Protein AF-A0A317Z8U4-F1 (afdb_monomer_lite)

pLDDT: mean 89.95, std 13.69, range [41.66, 98.69]

Radius of gyration: 13.21 Å; chains: 1; bounding box: 32×24×33 Å

Foldseek 3Di:
DDDDPPCVVVVVVQLCCLVVVLVCCCVPVWPWDWDWDADPVDPDTDTGTPPPVGVVNVVSVVVSVVSNVVD

Secondary structure (DSSP, 8-state):
----STTHHHHHHHHHHHHHHHHHHHHHHSS---EEEE-TTSS-EEEE-S-TT-HHHHHHHHHHHHHHTT-

Sequence (71 aa):
ADYGEHGQDIVCAGASAVVFGSVNAIIGLTSERPDIDYSEDGGYFHVRAVDTNNEQAQLILQSLLISLQTI

Structure (mmCIF, N/CA/C/O backbone):
data_AF-A0A317Z8U4-F1
#
_entry.id   AF-A0A317Z8U4-F1
#
loop_
_atom_site.group_PDB
_atom_site.id
_atom_site.type_symbol
_atom_site.label_atom_id
_atom_site.label_alt_id
_atom_site.label_comp_id
_atom_site.label_asym_id
_atom_site.label_entity_id
_atom_site.label_seq_id
_atom_site.pdbx_PDB_ins_code
_atom_site.Cartn_x
_atom_site.Cartn_y
_atom_site.Cartn_z
_atom_site.occupancy
_atom_site.B_iso_or_equiv
_atom_site.auth_seq_id
_atom_site.auth_comp_id
_atom_site.auth_asym_id
_atom_site.auth_atom_id
_atom_site.pdbx_PDB_model_num
ATOM 1 N N . ALA A 1 1 ? 10.849 -10.330 -14.525 1.00 45.81 1 ALA A N 1
ATOM 2 C CA . ALA A 1 1 ? 10.708 -8.907 -14.876 1.00 45.81 1 ALA A CA 1
ATOM 3 C C . ALA A 1 1 ? 11.861 -8.528 -15.792 1.00 45.81 1 ALA A C 1
ATOM 5 O O . ALA A 1 1 ? 12.998 -8.470 -15.337 1.00 45.81 1 ALA A O 1
ATOM 6 N N . ASP A 1 2 ? 11.569 -8.426 -17.087 1.00 41.66 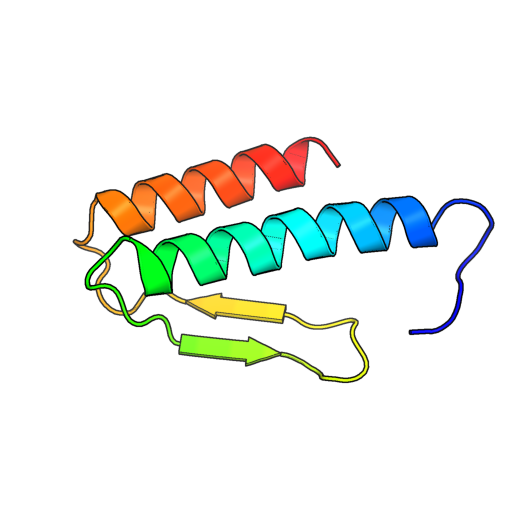2 ASP A N 1
ATOM 7 C CA . ASP A 1 2 ? 12.520 -7.998 -18.113 1.00 41.66 2 ASP A CA 1
ATOM 8 C C . ASP A 1 2 ? 12.946 -6.553 -17.843 1.00 41.66 2 ASP A C 1
ATOM 10 O O . ASP A 1 2 ? 12.098 -5.704 -17.555 1.00 41.66 2 ASP A O 1
ATOM 14 N N . TYR A 1 3 ? 14.252 -6.301 -17.915 1.00 47.97 3 TYR A N 1
ATOM 15 C CA . TYR A 1 3 ? 14.814 -4.961 -17.811 1.00 47.97 3 TYR A CA 1
ATOM 16 C C . TYR A 1 3 ? 14.351 -4.168 -19.032 1.00 47.97 3 TYR A C 1
ATOM 18 O O . TYR A 1 3 ? 14.696 -4.494 -20.170 1.00 47.97 3 TYR A O 1
ATOM 26 N N . GLY A 1 4 ? 13.504 -3.177 -18.794 1.00 58.19 4 GLY A N 1
ATOM 27 C CA . GLY A 1 4 ? 12.998 -2.298 -19.836 1.00 58.19 4 GLY A CA 1
ATOM 28 C C . GLY A 1 4 ? 14.036 -1.278 -20.311 1.00 58.19 4 GLY A C 1
ATOM 29 O O . GLY A 1 4 ? 15.190 -1.310 -19.885 1.00 58.19 4 GLY A O 1
ATOM 30 N N . GLU A 1 5 ? 13.640 -0.350 -21.192 1.00 57.59 5 GLU A N 1
ATOM 31 C CA . GLU A 1 5 ? 14.528 0.736 -21.642 1.00 57.59 5 GLU A CA 1
ATOM 32 C C . GLU A 1 5 ? 15.160 1.486 -20.455 1.00 57.59 5 GLU A C 1
ATOM 34 O O . GLU A 1 5 ? 14.611 1.540 -19.354 1.00 57.59 5 GLU A O 1
ATOM 39 N N . HIS A 1 6 ? 16.343 2.063 -20.674 1.00 56.66 6 HIS A N 1
ATOM 40 C CA . HIS A 1 6 ? 17.192 2.604 -19.614 1.00 56.66 6 HIS A CA 1
ATOM 41 C C . HIS A 1 6 ? 16.416 3.531 -18.650 1.00 56.66 6 HIS A C 1
ATOM 43 O O . HIS A 1 6 ? 15.958 4.602 -19.039 1.00 56.66 6 HIS A O 1
ATOM 49 N N . GLY A 1 7 ? 16.278 3.113 -17.385 1.00 64.25 7 GLY A N 1
ATOM 50 C CA . GLY A 1 7 ? 15.550 3.849 -16.339 1.00 64.25 7 GLY A CA 1
ATOM 51 C C . GLY A 1 7 ? 14.181 3.265 -15.969 1.00 64.25 7 GLY A C 1
ATOM 52 O O . GLY A 1 7 ? 13.669 3.574 -14.893 1.00 64.25 7 GLY A O 1
ATOM 53 N N . GLN A 1 8 ? 13.626 2.362 -16.782 1.00 74.00 8 GLN A N 1
ATOM 54 C CA . GLN A 1 8 ? 12.359 1.682 -16.498 1.00 74.00 8 GLN A CA 1
ATOM 55 C C . GLN A 1 8 ? 12.419 0.858 -15.204 1.00 74.00 8 GLN A C 1
ATOM 57 O O . GLN A 1 8 ? 11.455 0.847 -14.441 1.00 74.00 8 GLN A O 1
ATOM 62 N N . ASP A 1 9 ? 13.566 0.255 -14.886 1.00 79.75 9 ASP A N 1
ATOM 63 C CA . ASP A 1 9 ? 13.722 -0.546 -13.663 1.00 79.75 9 ASP A CA 1
ATOM 64 C C . ASP A 1 9 ? 13.597 0.293 -12.391 1.00 79.75 9 ASP A C 1
ATOM 66 O O . ASP A 1 9 ? 13.113 -0.195 -11.373 1.00 79.75 9 ASP A O 1
ATOM 70 N N . ILE A 1 10 ? 13.995 1.570 -12.448 1.00 81.50 10 ILE A N 1
ATOM 71 C CA . ILE A 1 10 ? 13.892 2.500 -11.317 1.00 81.50 10 ILE A CA 1
ATOM 72 C C . ILE A 1 10 ? 12.423 2.848 -11.068 1.00 81.50 10 ILE A C 1
ATOM 74 O O . ILE A 1 10 ? 11.969 2.820 -9.924 1.00 81.50 10 ILE A O 1
ATOM 78 N N . VAL A 1 11 ? 11.666 3.115 -12.135 1.00 87.56 11 VAL A N 1
ATOM 79 C CA . VAL A 1 11 ? 10.223 3.384 -12.055 1.00 87.56 11 VAL A CA 1
ATOM 80 C C . VAL A 1 11 ? 9.473 2.141 -11.568 1.00 87.56 11 VAL A C 1
ATOM 82 O O . VAL A 1 11 ? 8.670 2.232 -10.641 1.00 87.56 11 VAL A O 1
ATOM 85 N N . CYS A 1 12 ? 9.779 0.958 -12.116 1.00 87.94 12 CYS A N 1
ATOM 86 C CA . CYS A 1 12 ? 9.182 -0.305 -11.680 1.00 87.94 12 CYS A CA 1
ATOM 87 C C . CYS A 1 12 ? 9.502 -0.624 -10.215 1.00 87.94 12 CYS A C 1
ATOM 89 O O . CYS A 1 12 ? 8.610 -1.054 -9.479 1.00 87.94 12 CYS A O 1
ATOM 91 N N . ALA A 1 13 ? 10.739 -0.389 -9.768 1.00 89.50 13 ALA A N 1
ATOM 92 C CA . ALA A 1 13 ? 11.124 -0.560 -8.371 1.00 89.50 13 ALA A CA 1
ATOM 93 C C . ALA A 1 13 ? 10.370 0.414 -7.453 1.00 89.50 13 ALA A C 1
ATOM 95 O O . ALA A 1 13 ? 9.861 -0.007 -6.415 1.00 89.50 13 ALA A O 1
ATOM 96 N N . GLY A 1 14 ? 10.240 1.685 -7.851 1.00 92.75 14 GLY A N 1
ATOM 97 C CA . GLY A 1 14 ? 9.479 2.695 -7.112 1.00 92.75 14 GLY A CA 1
ATOM 98 C C . GLY A 1 14 ? 7.998 2.335 -6.980 1.00 92.75 14 GLY A C 1
ATOM 99 O O . GLY A 1 14 ? 7.471 2.285 -5.868 1.00 92.75 14 GLY A O 1
ATOM 100 N N . ALA A 1 15 ? 7.347 1.997 -8.097 1.00 92.94 15 ALA A N 1
ATOM 101 C CA . ALA A 1 15 ? 5.949 1.570 -8.113 1.00 92.94 15 ALA A CA 1
ATOM 102 C C . ALA A 1 15 ? 5.730 0.314 -7.257 1.00 92.94 15 ALA A C 1
ATOM 104 O O . ALA A 1 15 ? 4.806 0.273 -6.445 1.00 92.94 15 ALA A O 1
ATOM 105 N N . SER A 1 16 ? 6.618 -0.679 -7.368 1.00 92.69 16 SER A N 1
ATOM 106 C CA . SER A 1 16 ? 6.543 -1.907 -6.567 1.00 92.69 16 SER A CA 1
ATOM 107 C C . SER A 1 16 ? 6.694 -1.611 -5.075 1.00 92.69 16 SER A C 1
ATOM 109 O O . SER A 1 16 ? 5.886 -2.073 -4.271 1.00 92.69 16 SER A O 1
ATOM 111 N N . ALA A 1 17 ? 7.683 -0.801 -4.689 1.00 94.81 17 ALA A N 1
ATOM 112 C CA . ALA A 1 17 ? 7.905 -0.439 -3.292 1.00 94.81 17 ALA A CA 1
ATOM 113 C C . ALA A 1 17 ? 6.683 0.262 -2.678 1.00 94.81 17 ALA A C 1
ATOM 115 O O . ALA A 1 17 ? 6.286 -0.062 -1.559 1.00 94.81 17 ALA A O 1
ATOM 116 N N . VAL A 1 18 ? 6.053 1.175 -3.424 1.00 96.94 18 VAL A N 1
ATOM 117 C CA . VAL A 1 18 ? 4.855 1.901 -2.986 1.00 96.94 18 VAL A CA 1
ATOM 118 C C . VAL A 1 18 ? 3.642 0.974 -2.851 1.00 96.94 18 VAL A C 1
ATOM 120 O O . VAL A 1 18 ? 2.971 1.000 -1.815 1.00 96.94 18 VAL A O 1
ATOM 123 N N . VAL A 1 19 ? 3.384 0.120 -3.846 1.00 95.94 19 VAL A N 1
ATOM 124 C CA . VAL A 1 19 ? 2.238 -0.806 -3.842 1.00 95.94 19 VAL A CA 1
ATOM 125 C C . VAL A 1 19 ? 2.383 -1.858 -2.745 1.00 95.94 19 VAL A C 1
ATOM 127 O O . VAL A 1 19 ? 1.524 -1.950 -1.865 1.00 95.94 19 VAL A O 1
ATOM 130 N N . PHE A 1 20 ? 3.485 -2.612 -2.736 1.00 96.00 20 PHE A N 1
ATOM 131 C CA . PHE A 1 20 ? 3.698 -3.667 -1.742 1.00 96.00 20 PHE A CA 1
ATOM 132 C C . PHE A 1 20 ? 3.863 -3.097 -0.333 1.00 96.00 20 PHE A C 1
ATOM 134 O O . PHE A 1 20 ? 3.348 -3.676 0.621 1.00 96.00 20 PHE A O 1
ATOM 141 N N . GLY A 1 21 ? 4.524 -1.945 -0.187 1.00 97.62 21 GLY A N 1
ATOM 142 C CA . GLY A 1 21 ? 4.646 -1.257 1.097 1.00 97.62 21 GLY A CA 1
ATOM 143 C C . GLY A 1 21 ? 3.283 -0.897 1.687 1.00 97.62 21 GLY A C 1
ATOM 144 O O . GLY A 1 21 ? 3.012 -1.204 2.847 1.00 97.62 21 GLY A O 1
ATOM 145 N N . SER A 1 22 ? 2.398 -0.320 0.873 1.00 98.12 22 SER A N 1
ATOM 146 C CA . SER A 1 22 ? 1.043 0.055 1.294 1.00 98.12 22 SER A CA 1
ATOM 147 C C . SER A 1 22 ? 0.183 -1.159 1.646 1.00 98.12 22 SER A C 1
ATOM 149 O O . SER A 1 22 ? -0.475 -1.166 2.685 1.00 98.12 22 SER A O 1
ATOM 151 N N . VAL A 1 23 ? 0.215 -2.219 0.833 1.00 97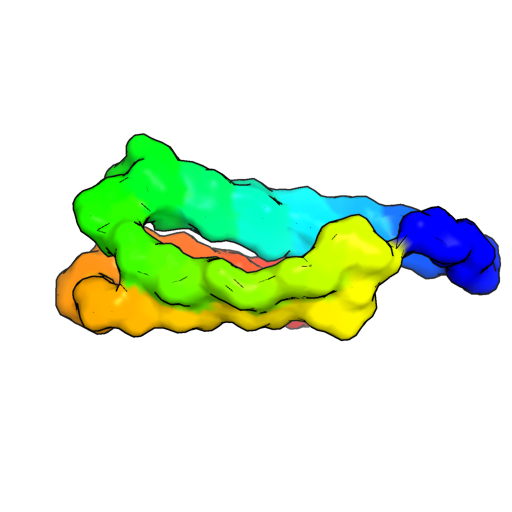.69 23 VAL A N 1
ATOM 152 C CA . VAL A 1 23 ? -0.551 -3.446 1.105 1.00 97.69 23 VAL A CA 1
ATOM 153 C C . VAL A 1 23 ? -0.051 -4.147 2.370 1.00 97.69 23 VAL A C 1
ATOM 155 O O . VAL A 1 23 ? -0.855 -4.525 3.223 1.00 97.69 23 VAL A O 1
ATOM 158 N N . ASN A 1 24 ? 1.266 -4.238 2.559 1.00 97.94 24 ASN A N 1
ATOM 159 C CA . ASN A 1 24 ? 1.847 -4.784 3.785 1.00 97.94 24 ASN A CA 1
ATOM 160 C C . ASN A 1 24 ? 1.481 -3.943 5.014 1.00 97.94 24 ASN A C 1
ATOM 162 O O . ASN A 1 24 ? 1.217 -4.502 6.078 1.00 97.94 24 ASN A O 1
ATOM 166 N N . ALA A 1 25 ? 1.420 -2.615 4.879 1.00 98.50 25 ALA A N 1
ATOM 167 C CA . ALA A 1 25 ? 0.976 -1.731 5.950 1.00 98.50 25 ALA A CA 1
ATOM 168 C C . ALA A 1 25 ? -0.499 -1.968 6.313 1.00 98.50 25 ALA A C 1
ATOM 170 O O . ALA A 1 25 ? -0.815 -2.044 7.496 1.00 98.50 25 ALA A O 1
ATOM 171 N N . ILE A 1 26 ? -1.391 -2.157 5.333 1.00 98.44 26 ILE A N 1
ATOM 172 C CA . ILE A 1 26 ? -2.799 -2.506 5.594 1.00 98.44 26 ILE A CA 1
ATOM 173 C C . ILE A 1 26 ? -2.882 -3.813 6.390 1.00 98.44 26 ILE A C 1
ATOM 175 O O . ILE A 1 26 ? -3.515 -3.846 7.446 1.00 98.44 26 ILE A O 1
ATOM 179 N N . ILE A 1 27 ? -2.200 -4.866 5.928 1.00 98.00 27 ILE A N 1
ATOM 180 C CA . ILE A 1 27 ? -2.225 -6.194 6.563 1.00 98.00 27 ILE A CA 1
ATOM 181 C C . ILE A 1 27 ? -1.610 -6.158 7.971 1.00 98.00 27 ILE A C 1
ATOM 183 O O . ILE A 1 27 ? -2.115 -6.811 8.886 1.00 98.00 27 ILE A O 1
ATOM 187 N N . GLY A 1 28 ? -0.510 -5.420 8.145 1.00 98.31 28 GLY A N 1
ATOM 188 C CA . GLY A 1 28 ? 0.275 -5.403 9.378 1.00 98.31 28 GLY A CA 1
ATOM 189 C C . GLY A 1 28 ? -0.202 -4.411 10.438 1.00 98.31 28 GLY A C 1
ATOM 190 O O . GLY A 1 28 ? 0.015 -4.652 11.623 1.00 98.31 28 GLY A O 1
ATOM 191 N N . LEU A 1 29 ? -0.833 -3.303 10.040 1.00 98.38 29 LEU A N 1
ATOM 192 C CA . LEU A 1 29 ? -1.203 -2.207 10.946 1.00 98.38 29 LEU A CA 1
ATOM 193 C C . LEU A 1 29 ? -2.710 -2.094 11.188 1.00 98.38 29 LEU A C 1
ATOM 195 O O . LEU A 1 29 ? -3.118 -1.308 12.041 1.00 98.38 29 LEU A O 1
ATOM 199 N N . THR A 1 30 ? -3.539 -2.847 10.462 1.00 98.19 30 THR A N 1
ATOM 200 C CA . THR A 1 30 ? -5.001 -2.744 10.556 1.00 98.19 30 THR A CA 1
ATOM 201 C C . THR A 1 30 ? -5.672 -4.120 10.649 1.00 98.19 30 THR A C 1
ATOM 203 O O . THR A 1 30 ? -5.065 -5.170 10.409 1.00 98.19 30 THR A O 1
ATOM 206 N N . SER A 1 31 ? -6.958 -4.131 11.005 1.00 97.75 31 SER A N 1
ATOM 207 C CA . SER A 1 31 ? -7.796 -5.336 10.957 1.00 97.75 31 SER A CA 1
ATOM 208 C C . SER A 1 31 ? -8.283 -5.697 9.550 1.00 97.75 31 SER A C 1
ATOM 210 O O . SER A 1 31 ? -8.838 -6.780 9.382 1.00 97.75 31 SER A O 1
ATOM 212 N N . GLU A 1 32 ? -8.076 -4.834 8.551 1.00 98.06 32 GLU A N 1
ATOM 213 C CA . GLU A 1 32 ? -8.501 -5.081 7.173 1.00 98.06 32 GLU A CA 1
ATOM 214 C C . GLU A 1 32 ? -7.737 -6.264 6.566 1.00 98.06 32 GLU A C 1
ATOM 216 O O . GLU A 1 32 ? -6.535 -6.456 6.791 1.00 98.06 32 GLU A O 1
ATOM 221 N N . ARG A 1 33 ? -8.457 -7.094 5.813 1.00 97.31 33 ARG A N 1
ATOM 222 C CA . ARG A 1 33 ? -7.919 -8.248 5.087 1.00 97.31 33 ARG A CA 1
ATOM 223 C C . ARG A 1 33 ? -8.357 -8.122 3.631 1.00 97.31 33 ARG A C 1
ATOM 225 O O . ARG A 1 33 ? -9.399 -8.668 3.276 1.00 97.31 33 ARG A O 1
ATOM 232 N N . PRO A 1 34 ? -7.590 -7.374 2.822 1.00 96.81 34 PRO A N 1
ATOM 233 C CA . PRO A 1 34 ? -8.005 -7.056 1.471 1.00 96.81 34 PRO A CA 1
ATOM 234 C C . PRO A 1 34 ? -7.893 -8.284 0.568 1.00 96.81 34 PRO A C 1
ATOM 236 O O . PRO A 1 34 ? -7.012 -9.128 0.749 1.00 96.81 34 PRO A O 1
ATOM 239 N N . ASP A 1 35 ? -8.751 -8.339 -0.446 1.00 97.50 35 ASP A N 1
ATOM 240 C CA . ASP A 1 35 ? -8.606 -9.285 -1.545 1.00 97.50 35 ASP A CA 1
ATOM 241 C C . ASP A 1 35 ? -7.447 -8.825 -2.430 1.00 97.50 35 ASP A C 1
ATOM 243 O O . ASP A 1 35 ? -7.426 -7.679 -2.892 1.00 97.50 35 ASP A O 1
ATOM 247 N N . ILE A 1 36 ? -6.488 -9.714 -2.672 1.00 96.00 36 ILE A N 1
ATOM 248 C CA . ILE A 1 36 ? -5.277 -9.424 -3.440 1.00 96.00 36 ILE A CA 1
ATOM 249 C C . ILE A 1 36 ? -5.170 -10.440 -4.577 1.00 96.00 36 ILE A C 1
ATOM 251 O O . ILE A 1 36 ? -5.226 -11.645 -4.339 1.00 96.00 36 ILE A O 1
ATOM 255 N N . ASP A 1 37 ? -4.996 -9.939 -5.797 1.00 95.62 37 ASP A N 1
ATOM 256 C CA . ASP A 1 37 ? -4.765 -10.728 -7.006 1.00 95.62 37 ASP A CA 1
ATOM 257 C C . ASP A 1 37 ? -3.654 -10.063 -7.826 1.00 95.62 37 ASP A C 1
ATOM 259 O O . ASP A 1 37 ? -3.716 -8.866 -8.117 1.00 95.62 37 ASP A O 1
ATOM 263 N N . TYR A 1 38 ? -2.595 -10.799 -8.145 1.00 92.44 38 TYR A N 1
ATOM 264 C CA . TYR A 1 38 ? -1.455 -10.270 -8.890 1.00 92.44 38 TYR A CA 1
ATOM 265 C C . TYR A 1 38 ? -0.720 -11.371 -9.651 1.00 92.44 38 TYR A C 1
ATOM 267 O O . TYR A 1 38 ? -0.766 -12.547 -9.299 1.00 9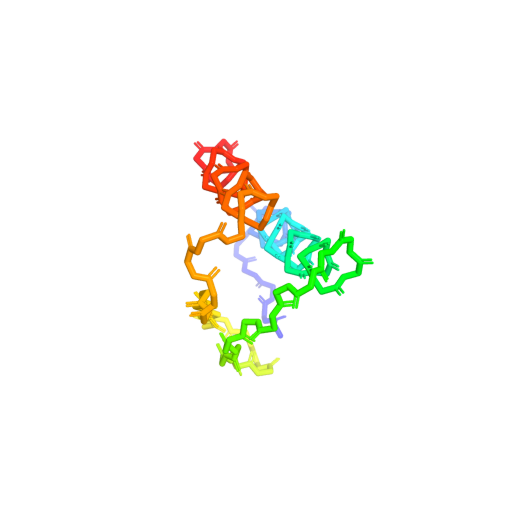2.44 38 TYR A O 1
ATOM 275 N N . SER A 1 39 ? -0.014 -10.960 -10.702 1.00 90.69 39 SER A N 1
ATOM 276 C CA . SER A 1 39 ? 0.839 -11.844 -11.496 1.00 90.69 39 SER A 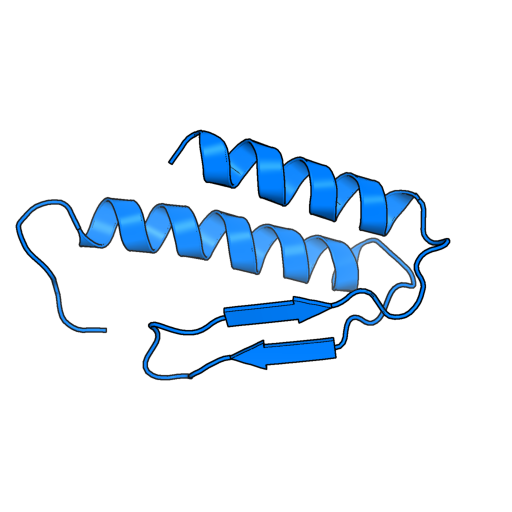CA 1
ATOM 277 C C . SER A 1 39 ? 2.244 -11.911 -10.895 1.00 90.69 39 SER A C 1
ATOM 279 O O . SER A 1 39 ? 2.862 -10.869 -10.664 1.00 90.69 39 SER A O 1
ATOM 281 N N . GLU A 1 40 ? 2.781 -13.118 -10.692 1.00 79.81 40 GLU A N 1
ATOM 282 C CA . GLU A 1 40 ? 4.170 -13.318 -10.241 1.00 79.81 40 GLU A CA 1
ATOM 283 C C . GLU A 1 40 ? 5.197 -12.831 -11.275 1.00 79.81 40 GLU A C 1
ATOM 285 O O . GLU A 1 40 ? 6.275 -12.358 -10.913 1.00 79.81 40 GLU A O 1
ATOM 290 N N . ASP A 1 41 ? 4.833 -12.855 -12.559 1.00 80.38 41 ASP A N 1
ATOM 291 C CA . ASP A 1 41 ? 5.684 -12.387 -13.657 1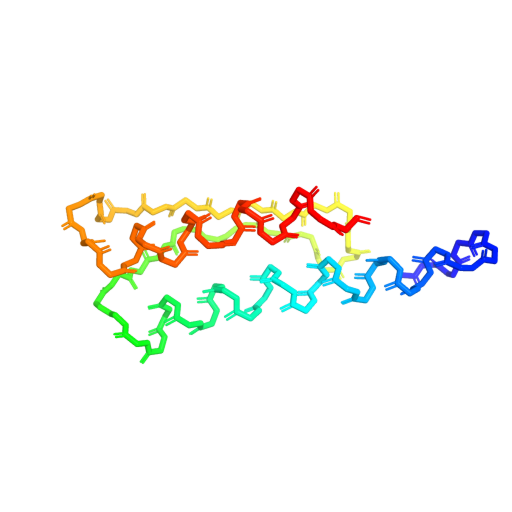.00 80.38 41 ASP A CA 1
ATOM 292 C C . ASP A 1 41 ? 5.675 -10.851 -13.807 1.00 80.38 41 ASP A C 1
ATOM 294 O O . ASP A 1 41 ? 6.415 -10.286 -14.620 1.00 80.38 41 ASP A O 1
ATOM 298 N N . GLY A 1 42 ? 4.872 -10.161 -12.988 1.00 75.25 42 GLY A N 1
ATOM 299 C CA . GLY A 1 42 ? 4.674 -8.716 -13.015 1.00 75.25 42 GLY A CA 1
ATOM 300 C C . GLY A 1 42 ? 3.572 -8.275 -13.982 1.00 75.25 42 GLY A C 1
ATOM 301 O O . GLY A 1 42 ? 2.803 -9.077 -14.510 1.00 75.25 42 GLY A O 1
ATOM 302 N N . GLY A 1 43 ? 3.455 -6.959 -14.178 1.00 81.12 43 GLY A N 1
ATOM 303 C CA . GLY A 1 43 ? 2.508 -6.351 -15.126 1.00 81.12 43 GLY A CA 1
ATOM 304 C C . GLY A 1 43 ? 1.040 -6.316 -14.679 1.00 81.12 43 GLY A C 1
ATOM 305 O O . GLY A 1 43 ? 0.242 -5.626 -15.309 1.00 81.12 43 GLY A O 1
ATOM 306 N N . TYR A 1 44 ? 0.679 -6.993 -13.586 1.00 89.56 44 TYR A N 1
ATOM 307 C CA . TYR A 1 44 ? -0.663 -6.946 -13.010 1.00 89.56 44 TYR A CA 1
ATOM 308 C C . TYR A 1 44 ? -0.613 -6.988 -11.485 1.00 89.56 44 TYR A C 1
ATOM 310 O O . TYR A 1 44 ? 0.019 -7.871 -10.904 1.00 89.56 44 TYR A O 1
ATOM 318 N N . PHE A 1 45 ? -1.308 -6.043 -10.857 1.00 93.44 45 PHE A N 1
ATOM 319 C CA . PHE A 1 45 ? -1.540 -6.015 -9.422 1.00 93.44 45 PHE A CA 1
ATOM 320 C C . PHE A 1 45 ? -2.908 -5.399 -9.145 1.00 93.44 45 PHE A C 1
ATOM 322 O O . PHE A 1 45 ? -3.200 -4.289 -9.595 1.00 93.44 45 PHE A O 1
ATOM 329 N N . HIS A 1 46 ? -3.734 -6.103 -8.387 1.00 95.00 46 HIS A N 1
ATOM 330 C CA . HIS A 1 46 ? -5.054 -5.663 -7.984 1.00 95.00 46 HIS A CA 1
ATOM 331 C C . HIS A 1 46 ? -5.254 -5.925 -6.491 1.00 95.00 46 HIS A C 1
ATOM 333 O O . HIS A 1 46 ? -5.033 -7.026 -5.991 1.00 95.00 46 HIS A O 1
ATOM 339 N N . VAL A 1 47 ? -5.697 -4.894 -5.776 1.00 95.75 47 VAL A N 1
ATOM 340 C CA . VAL A 1 47 ? -6.046 -4.973 -4.358 1.00 95.75 47 VAL A CA 1
ATOM 341 C C . VAL A 1 47 ? -7.401 -4.321 -4.135 1.00 95.75 47 VAL A C 1
ATOM 343 O O . VAL A 1 47 ? -7.682 -3.251 -4.675 1.00 95.75 47 VAL A O 1
ATOM 346 N N . ARG A 1 48 ? -8.247 -4.965 -3.334 1.00 95.75 48 ARG A N 1
ATOM 347 C CA . ARG A 1 48 ? -9.580 -4.477 -2.988 1.00 95.75 48 ARG A CA 1
ATOM 348 C C . ARG A 1 48 ? -9.803 -4.594 -1.488 1.00 95.75 48 ARG A C 1
ATOM 350 O O . ARG A 1 48 ? -9.686 -5.680 -0.934 1.00 95.75 48 ARG A O 1
ATOM 357 N N . ALA A 1 49 ? -10.175 -3.485 -0.854 1.00 95.94 49 ALA A N 1
ATOM 358 C CA . ALA A 1 49 ? -10.635 -3.509 0.530 1.00 95.94 49 ALA A CA 1
ATOM 359 C C . ALA A 1 49 ? -11.959 -4.279 0.648 1.00 95.94 49 ALA A C 1
ATOM 361 O O . ALA A 1 49 ? -12.875 -4.063 -0.150 1.00 95.94 49 ALA A O 1
ATOM 362 N N . VAL A 1 50 ? -12.050 -5.143 1.653 1.00 97.44 50 VAL A N 1
ATOM 363 C CA . VAL A 1 50 ? -13.244 -5.908 2.015 1.00 97.44 50 VAL A CA 1
ATOM 364 C C . VAL A 1 50 ? -14.036 -5.166 3.093 1.00 97.44 50 VAL A C 1
ATOM 366 O O . VAL A 1 50 ? -15.242 -4.979 2.932 1.00 97.44 50 VAL A O 1
ATOM 369 N N . ASP A 1 51 ? -13.381 -4.675 4.152 1.00 96.56 51 ASP A N 1
ATOM 370 C CA . ASP A 1 51 ? -13.981 -3.761 5.127 1.00 96.56 51 ASP A CA 1
ATOM 371 C C . ASP A 1 51 ? -13.727 -2.302 4.731 1.00 96.56 51 ASP A C 1
ATOM 373 O O . ASP A 1 51 ? -12.719 -1.670 5.062 1.00 96.56 51 ASP A O 1
ATOM 377 N N . THR A 1 52 ? -14.695 -1.729 4.022 1.00 95.31 52 THR A N 1
ATOM 378 C CA . THR A 1 52 ? -14.641 -0.328 3.595 1.00 95.31 52 THR A CA 1
ATOM 379 C C . THR A 1 52 ? -14.805 0.667 4.744 1.00 95.31 52 THR A C 1
ATOM 381 O O . THR A 1 52 ? -14.563 1.852 4.537 1.00 95.31 52 THR A O 1
ATOM 384 N N . ASN A 1 53 ? -15.205 0.221 5.941 1.00 97.12 53 ASN A N 1
ATOM 385 C CA . ASN A 1 53 ? -15.347 1.090 7.112 1.00 97.12 53 ASN A CA 1
ATOM 386 C C . ASN A 1 53 ? -14.048 1.201 7.920 1.00 97.12 53 ASN A C 1
ATOM 388 O O . ASN A 1 53 ? -13.981 1.984 8.867 1.00 97.12 53 ASN A O 1
ATOM 392 N N . ASN A 1 54 ? -13.006 0.446 7.561 1.00 97.94 54 ASN A N 1
ATOM 393 C CA . ASN A 1 54 ? -11.713 0.547 8.217 1.00 97.94 54 ASN A CA 1
ATOM 394 C C . ASN A 1 54 ? -10.995 1.842 7.805 1.00 97.94 54 ASN A C 1
ATOM 396 O O . ASN A 1 54 ? -10.269 1.886 6.811 1.00 97.94 54 ASN A O 1
ATOM 400 N N . GLU A 1 55 ? -11.181 2.902 8.590 1.00 98.19 55 GLU A N 1
ATOM 401 C CA . GLU A 1 55 ? -10.631 4.232 8.304 1.00 98.19 55 GLU A CA 1
ATOM 402 C C . GLU A 1 55 ? -9.101 4.235 8.151 1.00 98.19 55 GLU A C 1
ATOM 404 O O . GLU A 1 55 ? -8.568 4.951 7.304 1.00 98.19 55 GLU A O 1
ATOM 409 N N . GLN A 1 56 ? -8.382 3.405 8.916 1.00 98.44 56 GLN A N 1
ATOM 410 C CA . GLN A 1 56 ? -6.923 3.304 8.814 1.00 98.44 56 GLN A CA 1
ATOM 411 C C . GLN A 1 56 ? -6.499 2.675 7.483 1.00 98.44 56 GLN A C 1
ATOM 413 O O . GLN A 1 56 ? -5.593 3.185 6.824 1.00 98.44 56 GLN A O 1
ATOM 418 N N . ALA A 1 57 ? -7.170 1.604 7.055 1.00 98.19 57 ALA A N 1
ATOM 419 C CA . ALA A 1 57 ? -6.906 0.983 5.763 1.00 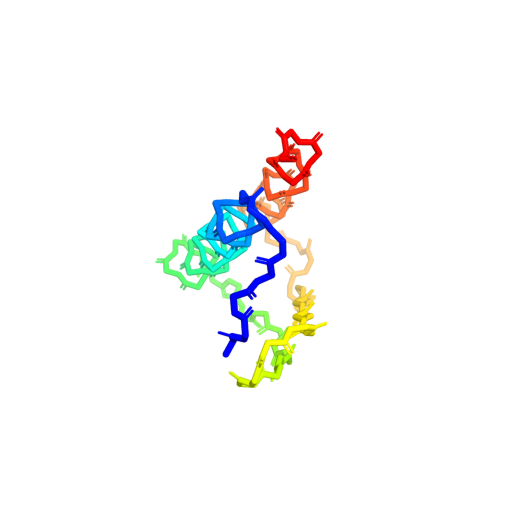98.19 57 ALA A CA 1
ATOM 420 C C . ALA A 1 57 ? -7.269 1.925 4.605 1.00 98.19 57 ALA A C 1
ATOM 422 O O . ALA A 1 57 ? -6.497 2.054 3.656 1.00 98.19 57 ALA A O 1
ATOM 423 N N . GLN A 1 58 ? -8.389 2.649 4.710 1.00 98.25 58 GLN A N 1
ATOM 424 C CA . GLN A 1 58 ? -8.782 3.660 3.724 1.00 98.25 58 GLN A CA 1
ATOM 425 C C . GLN A 1 58 ? -7.764 4.801 3.633 1.00 98.25 58 GLN A C 1
ATOM 427 O O . GLN A 1 58 ? -7.453 5.254 2.531 1.00 98.25 58 GLN A O 1
ATOM 432 N N . LEU A 1 59 ? -7.205 5.247 4.761 1.00 98.69 59 LEU A N 1
ATOM 433 C CA . LEU A 1 59 ? -6.148 6.255 4.770 1.00 98.69 59 LEU A CA 1
ATOM 434 C C . LEU A 1 59 ? -4.880 5.750 4.068 1.00 98.69 59 LEU A C 1
ATOM 436 O O . LEU A 1 59 ? -4.283 6.482 3.279 1.00 98.69 59 LEU A O 1
ATOM 440 N N . ILE A 1 60 ? -4.482 4.498 4.306 1.00 98.50 60 ILE A N 1
ATOM 441 C CA . ILE A 1 60 ? -3.320 3.901 3.633 1.00 98.50 60 ILE A CA 1
ATOM 442 C C . ILE A 1 60 ? -3.574 3.767 2.125 1.00 98.50 60 ILE A C 1
ATOM 444 O O . ILE A 1 60 ? -2.693 4.100 1.337 1.00 98.50 60 ILE A O 1
ATOM 448 N N . LEU A 1 61 ? -4.773 3.358 1.700 1.00 98.06 61 LEU A N 1
ATOM 449 C CA . LEU A 1 61 ? -5.139 3.289 0.278 1.00 98.06 61 LEU A CA 1
ATOM 450 C C . LEU A 1 61 ? -5.147 4.670 -0.399 1.00 98.06 61 LEU A C 1
ATOM 452 O O . LEU A 1 61 ? -4.708 4.802 -1.540 1.00 98.06 61 LEU A O 1
ATOM 456 N N . GLN A 1 62 ? -5.589 5.718 0.300 1.00 98.00 62 GLN A N 1
ATOM 457 C CA . GLN A 1 62 ? -5.492 7.095 -0.198 1.00 98.00 62 GLN A CA 1
ATOM 458 C C . GLN A 1 62 ? -4.032 7.553 -0.311 1.00 98.00 62 GLN A C 1
ATOM 460 O O . GLN A 1 62 ? -3.652 8.163 -1.310 1.00 98.00 62 GLN A O 1
ATOM 465 N N . SER A 1 63 ? -3.196 7.216 0.675 1.00 98.19 63 SER A N 1
ATOM 466 C CA . SER A 1 63 ? -1.753 7.482 0.640 1.00 98.19 63 SER A CA 1
ATOM 467 C C . SER A 1 63 ? -1.062 6.760 -0.524 1.00 98.19 63 SER A C 1
ATOM 469 O O . SER A 1 63 ? -0.244 7.359 -1.226 1.00 98.19 63 SER A O 1
ATOM 471 N N . LEU A 1 64 ? -1.438 5.501 -0.783 1.00 97.69 64 LEU A N 1
ATOM 472 C CA . LEU A 1 64 ? -0.988 4.721 -1.937 1.00 97.69 64 LEU A CA 1
ATOM 473 C C . LEU A 1 64 ? -1.317 5.443 -3.248 1.00 97.69 64 LEU A C 1
ATOM 475 O O . LEU A 1 64 ? -0.431 5.627 -4.081 1.00 97.69 64 LEU A O 1
ATOM 479 N N . LEU A 1 65 ? -2.567 5.890 -3.414 1.00 97.06 65 LEU A N 1
ATOM 480 C CA . LEU A 1 65 ? -3.003 6.617 -4.608 1.00 97.06 65 LEU A CA 1
ATOM 481 C C . LEU A 1 65 ? -2.184 7.895 -4.827 1.00 97.06 65 LEU A C 1
ATOM 483 O O . LEU A 1 65 ? -1.692 8.118 -5.929 1.00 97.06 65 LEU A O 1
ATOM 487 N N . ILE A 1 66 ? -2.014 8.711 -3.783 1.00 97.94 66 ILE A N 1
ATOM 488 C CA . ILE A 1 66 ? -1.222 9.948 -3.855 1.00 97.94 66 ILE A CA 1
ATOM 489 C C . ILE A 1 66 ? 0.233 9.632 -4.220 1.00 97.94 66 ILE A C 1
ATOM 491 O O . ILE A 1 66 ? 0.804 10.285 -5.086 1.00 97.94 66 ILE A O 1
ATOM 495 N N . SER A 1 67 ? 0.826 8.607 -3.605 1.00 97.19 67 SER A N 1
ATOM 496 C CA . SER A 1 67 ? 2.212 8.209 -3.880 1.00 97.19 67 SER A CA 1
ATOM 497 C C . SER A 1 67 ? 2.397 7.775 -5.339 1.00 97.19 67 SER A C 1
ATOM 499 O O . SER A 1 67 ? 3.349 8.201 -5.991 1.00 97.19 67 SER A O 1
ATOM 501 N N . LEU A 1 68 ? 1.456 6.996 -5.888 1.00 95.44 68 LEU A N 1
ATOM 502 C CA . LEU A 1 68 ? 1.477 6.570 -7.293 1.00 95.44 68 LEU A CA 1
ATOM 503 C C . LEU A 1 68 ? 1.328 7.733 -8.282 1.00 95.44 68 LEU A C 1
ATOM 505 O O . LEU A 1 68 ? 1.870 7.656 -9.376 1.00 95.44 68 LEU A O 1
ATOM 509 N N . GLN A 1 69 ? 0.639 8.817 -7.915 1.00 95.25 69 GLN A N 1
ATOM 510 C CA . GLN A 1 69 ? 0.534 10.021 -8.754 1.00 95.25 69 GLN A CA 1
ATOM 511 C C . GLN A 1 69 ? 1.852 10.806 -8.864 1.00 95.25 69 GLN A C 1
ATOM 513 O O . GLN A 1 69 ? 1.938 11.737 -9.663 1.00 95.25 69 GLN A O 1
ATOM 518 N N . THR A 1 70 ? 2.852 10.467 -8.045 1.00 91.50 70 THR A N 1
ATOM 519 C CA . THR A 1 70 ? 4.152 11.156 -7.986 1.00 91.50 70 THR A CA 1
ATOM 520 C C . THR A 1 70 ? 5.320 10.340 -8.543 1.00 91.50 70 THR A C 1
ATOM 522 O O . THR A 1 70 ? 6.454 10.819 -8.506 1.00 91.50 70 THR A O 1
ATOM 525 N N . ILE A 1 71 ? 5.048 9.128 -9.038 1.00 85.88 71 ILE A N 1
ATOM 526 C CA . ILE A 1 71 ? 6.007 8.245 -9.722 1.00 85.88 71 ILE A CA 1
ATOM 527 C C . ILE A 1 71 ? 5.909 8.478 -11.227 1.00 85.88 71 ILE A C 1
ATOM 529 O O . ILE A 1 71 ? 6.982 8.593 -11.858 1.00 85.88 71 ILE A O 1
#

InterPro domains:
  IPR007422 Cysteine protease Prp [PF04327] (1-71)
  IPR007422 Cysteine protease Prp [PTHR39178] (1-71)
  IPR007422 Cysteine protease Prp [cd16332] (1-57)
  IPR036764 Cysteine protease Prp superfamily [G3DSA:3.30.70.1490] (1-71)
  IPR036764 Cysteine protease Prp superfamily [SSF118010] (1-71)

Organism: Staphylococcus pseudintermedius (NCBI:txid283734)